Protein AF-A0A3C1M4U7-F1 (afdb_monomer_lite)

Radius of gyration: 26.29 Å; chains: 1; bounding box: 55×29×62 Å

Secondary structure (DSSP, 8-state):
----EEEEE-S--HHHHTTS-HHHHHHHHHHSTTEEEEE------------S------HHHHHHHHHHHS---TTS-HHHHHHHHHHHHHH--

Foldseek 3Di:
DDDADEDEDEQQAPVRVVVDDPVVVVVVCVVRVRYHYHYYHYPCPPPPDPPDDPDPDPPLRVLLVVLQPDDDDPVDDSVVSSVVSSVVVVVVD

pLDDT: mean 83.95, std 14.34, range [48.81, 95.56]

Sequence (93 aa):
TDKLVRQRIVNLPKSQQSQLDARLLRQWQTQAVHYLLDARSPNLTPTSAIAPDRPRQGLTATVEDYLRQRELPKDLQREDFVQRGLAYLTAES

Structure (mmCIF, N/CA/C/O backbone):
data_AF-A0A3C1M4U7-F1
#
_entry.id   AF-A0A3C1M4U7-F1
#
loop_
_atom_site.group_PDB
_atom_site.id
_atom_site.type_symbol
_atom_site.label_atom_id
_atom_site.label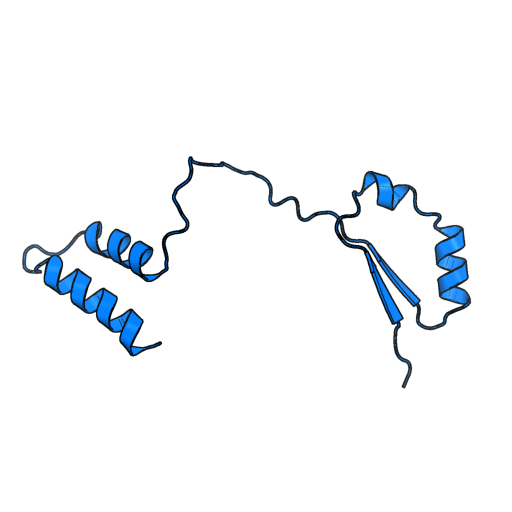_alt_id
_atom_site.label_comp_id
_atom_site.label_asym_id
_atom_site.label_entity_id
_atom_site.label_seq_id
_atom_site.pdbx_PDB_ins_code
_atom_site.Cartn_x
_atom_site.Cartn_y
_atom_site.Cartn_z
_atom_site.occupancy
_atom_site.B_iso_or_equiv
_atom_site.auth_seq_id
_atom_site.auth_comp_id
_atom_site.auth_asym_id
_atom_site.auth_atom_id
_atom_site.pdbx_PDB_model_num
ATOM 1 N N . THR A 1 1 ? -1.022 -8.827 -29.421 1.00 53.84 1 THR A N 1
ATOM 2 C CA . THR A 1 1 ? -1.342 -8.442 -28.032 1.00 53.84 1 THR A CA 1
ATOM 3 C C . THR A 1 1 ? -0.070 -7.947 -27.392 1.00 53.84 1 THR A C 1
ATOM 5 O O . THR A 1 1 ? 0.778 -8.772 -27.076 1.00 53.84 1 THR A O 1
ATOM 8 N N . ASP A 1 2 ? 0.098 -6.634 -27.269 1.00 70.06 2 ASP A N 1
ATOM 9 C CA . ASP A 1 2 ? 1.261 -6.052 -26.592 1.00 70.06 2 ASP A CA 1
ATOM 10 C C . ASP A 1 2 ? 1.170 -6.343 -25.096 1.00 70.06 2 ASP A C 1
ATOM 12 O O . ASP A 1 2 ? 0.221 -5.934 -24.423 1.00 70.06 2 ASP A O 1
ATOM 16 N N . LYS A 1 3 ? 2.113 -7.133 -24.579 1.00 74.81 3 LYS A N 1
ATOM 17 C CA . LYS A 1 3 ? 2.155 -7.524 -23.168 1.00 74.81 3 LYS A CA 1
ATOM 18 C C . LYS A 1 3 ? 3.215 -6.694 -22.456 1.00 74.81 3 LYS A C 1
ATOM 20 O O . LYS A 1 3 ? 4.398 -6.848 -22.735 1.00 74.81 3 LYS A O 1
ATOM 25 N N . LEU A 1 4 ? 2.782 -5.861 -21.508 1.00 81.56 4 LEU A N 1
ATOM 26 C CA . LEU A 1 4 ? 3.657 -5.101 -20.615 1.00 81.56 4 LEU A CA 1
ATOM 27 C C . LEU A 1 4 ? 4.400 -6.038 -19.644 1.00 81.56 4 LEU A C 1
ATOM 29 O O . LEU A 1 4 ? 3.768 -6.758 -18.870 1.00 81.56 4 LEU A O 1
ATOM 33 N N . VAL A 1 5 ? 5.731 -5.988 -19.630 1.00 85.56 5 VAL A N 1
ATOM 34 C CA . VAL A 1 5 ? 6.580 -6.619 -18.614 1.00 85.56 5 VAL A CA 1
ATOM 35 C C . VAL A 1 5 ? 6.842 -5.608 -17.498 1.00 85.56 5 VAL A C 1
ATOM 37 O O . VAL A 1 5 ? 7.601 -4.649 -17.652 1.00 85.56 5 VAL A O 1
ATOM 40 N N . ARG A 1 6 ? 6.206 -5.827 -16.342 1.00 90.44 6 ARG A N 1
ATOM 41 C CA . ARG A 1 6 ? 6.384 -4.993 -15.147 1.00 90.44 6 ARG A CA 1
ATOM 42 C C . ARG A 1 6 ? 7.396 -5.628 -14.200 1.00 90.44 6 ARG A C 1
ATOM 44 O O . ARG A 1 6 ? 7.110 -6.661 -13.598 1.00 90.44 6 ARG A O 1
ATOM 51 N N . GLN A 1 7 ? 8.538 -4.977 -14.009 1.00 91.56 7 GLN A N 1
ATOM 52 C CA . GLN A 1 7 ? 9.490 -5.338 -12.966 1.00 91.56 7 GLN A CA 1
ATOM 53 C C . GLN A 1 7 ? 9.135 -4.586 -11.685 1.00 91.56 7 GLN A C 1
ATOM 55 O O . GLN A 1 7 ? 9.180 -3.358 -11.639 1.00 91.56 7 GLN A O 1
ATOM 60 N N . ARG A 1 8 ? 8.775 -5.320 -10.632 1.00 94.12 8 ARG A N 1
ATOM 61 C CA . ARG A 1 8 ? 8.429 -4.741 -9.332 1.00 94.12 8 ARG A CA 1
ATOM 62 C C . ARG A 1 8 ? 9.564 -4.945 -8.337 1.00 94.12 8 ARG A C 1
ATOM 64 O O . ARG A 1 8 ? 10.009 -6.071 -8.143 1.00 94.12 8 ARG A O 1
ATOM 71 N N . ILE A 1 9 ? 9.963 -3.867 -7.668 1.00 94.25 9 ILE A N 1
ATOM 72 C CA . ILE A 1 9 ? 10.911 -3.895 -6.551 1.00 94.25 9 ILE A CA 1
ATOM 73 C C . ILE A 1 9 ? 10.183 -3.361 -5.320 1.00 94.25 9 ILE A C 1
ATOM 75 O O . ILE A 1 9 ? 9.688 -2.234 -5.325 1.00 94.25 9 ILE A O 1
ATOM 79 N N . VAL A 1 10 ? 10.085 -4.182 -4.278 1.00 95.00 10 VAL A N 1
ATOM 80 C CA . VAL A 1 10 ? 9.434 -3.828 -3.008 1.00 95.00 10 VAL A CA 1
ATOM 81 C C . VAL A 1 10 ? 10.471 -3.510 -1.937 1.00 95.00 10 VAL A C 1
ATOM 83 O O . VAL A 1 10 ? 11.618 -3.931 -2.045 1.00 95.00 10 VAL A O 1
ATOM 86 N N . ASN A 1 11 ? 10.056 -2.784 -0.896 1.00 93.31 11 ASN A N 1
ATOM 87 C CA . ASN A 1 11 ? 10.909 -2.387 0.228 1.00 93.31 11 ASN A CA 1
ATOM 88 C C . ASN A 1 11 ? 12.145 -1.567 -0.174 1.00 93.31 11 ASN A C 1
ATOM 90 O O . ASN A 1 11 ? 13.168 -1.638 0.498 1.00 93.31 11 ASN A O 1
ATOM 94 N N . LEU A 1 12 ? 12.049 -0.757 -1.232 1.00 94.25 12 LEU A N 1
ATOM 95 C CA . LEU A 1 12 ? 13.134 0.118 -1.673 1.00 94.25 12 LEU A CA 1
ATOM 96 C C . LEU A 1 12 ? 12.963 1.513 -1.047 1.00 94.25 12 LEU A C 1
ATOM 98 O O . LEU A 1 12 ? 12.040 2.229 -1.444 1.00 94.25 12 LEU A O 1
ATOM 102 N N . PRO A 1 13 ? 13.784 1.940 -0.070 1.00 93.75 13 PRO A N 1
ATOM 103 C CA . PRO A 1 13 ? 13.655 3.257 0.556 1.00 93.75 13 PRO A CA 1
ATOM 104 C C . PRO A 1 13 ? 13.710 4.393 -0.471 1.00 93.75 13 PRO A C 1
ATOM 106 O O . PRO A 1 13 ? 14.450 4.307 -1.450 1.00 93.75 13 PRO A O 1
ATOM 109 N N . LYS A 1 14 ? 12.976 5.493 -0.241 1.00 91.06 14 LYS A N 1
ATOM 110 C CA . LYS A 1 14 ? 12.965 6.644 -1.171 1.00 91.06 14 LYS A CA 1
ATOM 111 C C . LYS A 1 14 ? 14.365 7.195 -1.455 1.00 91.06 14 LYS A C 1
ATOM 113 O O . LYS A 1 14 ? 14.634 7.568 -2.589 1.00 91.06 14 LYS A O 1
ATOM 118 N N . SER A 1 15 ? 15.249 7.187 -0.455 1.00 94.06 15 SER A N 1
ATOM 119 C CA . SER A 1 15 ? 16.648 7.608 -0.595 1.00 94.06 15 SER A CA 1
ATOM 120 C C . SER A 1 15 ? 17.439 6.761 -1.593 1.00 94.06 15 SER A C 1
ATOM 122 O O . SER A 1 15 ? 18.340 7.280 -2.241 1.00 94.06 15 SER A O 1
ATOM 124 N N . GLN A 1 16 ? 17.104 5.476 -1.732 1.00 94.75 16 GLN A N 1
ATOM 125 C CA . GLN A 1 16 ? 17.701 4.579 -2.721 1.00 94.75 16 GLN A CA 1
ATOM 126 C C . GLN A 1 16 ? 16.989 4.695 -4.074 1.00 94.75 16 GLN A C 1
ATOM 128 O O . GLN A 1 16 ? 17.642 4.679 -5.110 1.00 94.75 16 GLN A O 1
ATOM 133 N N . GLN A 1 17 ? 15.664 4.896 -4.088 1.00 94.56 17 GLN A N 1
ATOM 134 C CA . GLN A 1 17 ? 14.918 5.156 -5.329 1.00 94.56 17 GLN A CA 1
ATOM 135 C C . GLN A 1 17 ? 15.436 6.398 -6.062 1.00 94.56 17 GLN A C 1
ATOM 137 O O . GLN A 1 17 ? 15.570 6.377 -7.281 1.00 94.56 17 GLN A O 1
ATOM 142 N N . SER A 1 18 ? 15.761 7.468 -5.329 1.00 92.75 18 SER A N 1
ATOM 143 C CA . SER A 1 18 ? 16.304 8.702 -5.908 1.00 92.75 18 SER A CA 1
ATOM 144 C C . SER A 1 18 ? 17.716 8.552 -6.478 1.00 92.75 18 SER A C 1
ATOM 146 O O . SER A 1 18 ? 18.162 9.436 -7.199 1.00 92.75 18 SER A O 1
ATOM 148 N N . GLN A 1 19 ? 18.423 7.466 -6.152 1.00 95.12 19 GLN A N 1
ATOM 149 C CA . GLN A 1 19 ? 19.762 7.171 -6.673 1.00 95.12 19 GLN A CA 1
ATOM 150 C C . GLN A 1 19 ? 19.727 6.340 -7.963 1.00 95.12 19 GLN A C 1
ATOM 152 O O . GLN A 1 1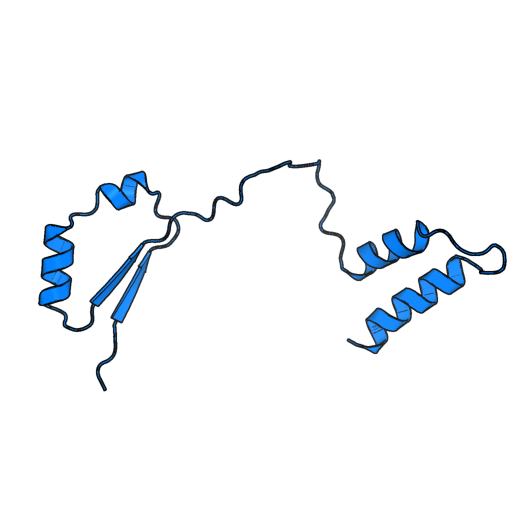9 ? 20.775 6.081 -8.548 1.00 95.12 19 GLN A O 1
ATOM 157 N N . LEU A 1 20 ? 18.544 5.910 -8.419 1.00 94.44 20 LEU A N 1
ATOM 158 C CA . LEU A 1 20 ? 18.408 5.185 -9.679 1.00 94.44 20 LEU A CA 1
ATOM 159 C C . LEU A 1 20 ? 18.782 6.083 -10.866 1.00 94.44 20 LEU A C 1
ATOM 161 O O . LEU A 1 20 ? 18.311 7.217 -10.975 1.00 94.44 20 LEU A O 1
ATOM 165 N N . ASP A 1 21 ? 19.579 5.550 -11.793 1.00 94.69 21 ASP A N 1
ATOM 166 C CA . ASP A 1 21 ? 19.948 6.261 -13.016 1.00 94.69 21 ASP A CA 1
ATOM 167 C C . ASP A 1 21 ? 18.741 6.363 -13.964 1.00 94.69 21 ASP A C 1
ATOM 169 O O . ASP A 1 21 ? 18.364 5.424 -14.674 1.00 94.69 21 ASP A O 1
ATOM 173 N N . ALA A 1 22 ? 18.135 7.549 -13.989 1.00 91.19 22 ALA A N 1
ATOM 174 C CA . ALA A 1 22 ? 16.992 7.844 -14.839 1.00 91.19 22 ALA A CA 1
ATOM 175 C C . ALA A 1 22 ? 17.319 7.757 -16.340 1.00 91.19 22 ALA A C 1
ATOM 177 O O . ALA A 1 22 ? 16.425 7.468 -17.139 1.00 91.19 22 ALA A O 1
ATOM 178 N N . ARG A 1 23 ? 18.572 8.004 -16.750 1.00 94.12 23 ARG A N 1
ATOM 179 C CA . ARG A 1 23 ? 18.988 7.933 -18.157 1.00 94.12 23 ARG A CA 1
ATOM 180 C C . ARG A 1 23 ? 19.049 6.483 -18.614 1.00 94.12 23 ARG A C 1
ATOM 182 O O . ARG A 1 23 ? 18.513 6.169 -19.676 1.00 94.12 23 ARG A O 1
ATOM 189 N N . LEU A 1 24 ? 19.639 5.615 -17.799 1.00 92.31 24 LEU A N 1
ATOM 190 C CA . LEU A 1 24 ? 19.722 4.185 -18.082 1.00 92.31 24 LEU A CA 1
ATOM 191 C C . LEU A 1 24 ? 18.329 3.535 -18.112 1.00 92.31 24 LEU A C 1
ATOM 193 O O . LEU A 1 24 ? 18.009 2.799 -19.043 1.00 92.31 24 LEU A O 1
ATOM 197 N N . LEU A 1 25 ? 17.453 3.888 -17.164 1.00 90.69 25 LEU A N 1
ATOM 198 C CA . LEU A 1 25 ? 16.069 3.398 -17.145 1.00 90.69 25 LEU A CA 1
ATOM 199 C C . LEU A 1 25 ? 15.291 3.777 -18.406 1.00 90.69 25 LEU A C 1
ATOM 201 O O . LEU A 1 25 ? 14.590 2.940 -18.971 1.00 90.69 25 LEU A O 1
ATOM 205 N N . ARG A 1 26 ? 15.439 5.019 -18.879 1.00 88.31 26 ARG A N 1
ATOM 206 C CA . ARG A 1 26 ? 14.811 5.458 -20.132 1.00 88.31 26 ARG A CA 1
ATOM 207 C C . ARG A 1 26 ? 15.374 4.719 -21.342 1.00 88.31 26 ARG A C 1
ATOM 209 O O . ARG A 1 26 ? 14.609 4.379 -22.233 1.00 88.31 26 ARG A O 1
ATOM 216 N N . GLN A 1 27 ? 16.679 4.438 -21.379 1.00 90.56 27 GLN A N 1
ATOM 217 C CA . GLN A 1 27 ? 17.271 3.631 -22.454 1.00 90.56 27 GLN A CA 1
ATOM 218 C C . GLN A 1 27 ? 16.652 2.230 -22.505 1.00 90.56 27 GLN A C 1
ATOM 220 O O . GLN A 1 27 ? 16.252 1.787 -23.580 1.00 90.56 27 GLN A O 1
ATOM 225 N N . TRP A 1 28 ? 16.495 1.573 -21.354 1.00 87.62 28 TRP A N 1
ATOM 226 C CA . TRP A 1 28 ? 15.847 0.261 -21.277 1.00 87.62 28 TRP A CA 1
ATOM 227 C C . TRP A 1 28 ? 14.373 0.303 -21.685 1.00 87.62 28 TRP A C 1
ATOM 229 O O . TRP A 1 28 ? 13.923 -0.582 -22.405 1.00 87.62 28 TRP A O 1
ATOM 239 N N . GLN A 1 29 ? 13.632 1.342 -21.292 1.00 86.00 29 GLN A N 1
ATOM 240 C CA . GLN A 1 29 ? 12.238 1.544 -21.715 1.00 86.00 29 GLN A CA 1
ATOM 241 C C . GLN A 1 29 ? 12.100 1.770 -23.226 1.00 86.00 29 GLN A C 1
ATOM 243 O O . GLN A 1 29 ? 11.125 1.331 -23.823 1.00 86.00 29 GLN A O 1
ATOM 248 N N . THR A 1 30 ? 13.074 2.423 -23.863 1.00 83.81 30 THR A N 1
ATOM 249 C CA . THR A 1 30 ? 13.086 2.601 -25.323 1.00 83.81 30 THR A CA 1
ATOM 250 C C . THR A 1 30 ? 13.447 1.305 -26.052 1.00 83.81 30 THR A C 1
ATOM 252 O O . THR A 1 30 ? 12.905 1.026 -27.117 1.00 83.81 30 THR A O 1
ATOM 255 N N . GLN A 1 31 ? 14.364 0.508 -25.496 1.00 83.44 31 GLN A N 1
ATOM 256 C CA . GLN A 1 31 ? 14.795 -0.765 -26.088 1.00 83.44 31 GLN A CA 1
ATOM 257 C C . GLN A 1 31 ? 13.760 -1.881 -25.906 1.00 83.44 31 GLN A C 1
ATOM 259 O O . GLN A 1 31 ? 13.616 -2.741 -26.772 1.00 83.44 31 GLN A O 1
ATOM 264 N N . ALA A 1 32 ? 13.024 -1.865 -24.797 1.00 78.62 32 ALA A N 1
ATOM 265 C CA . ALA A 1 32 ? 11.941 -2.788 -24.516 1.00 78.62 32 ALA A CA 1
ATOM 266 C C . ALA A 1 32 ? 10.619 -2.017 -24.533 1.00 78.62 32 ALA A C 1
ATOM 268 O O . ALA A 1 32 ? 10.234 -1.427 -23.526 1.00 78.62 32 ALA A O 1
ATOM 269 N N . VAL A 1 33 ? 9.894 -2.098 -25.656 1.00 68.88 33 VAL A N 1
ATOM 270 C CA . VAL A 1 33 ? 8.608 -1.412 -25.949 1.00 68.88 33 VAL A CA 1
ATOM 271 C C . VAL A 1 33 ? 7.546 -1.592 -24.842 1.00 68.88 33 VAL A C 1
ATOM 273 O O . VAL A 1 33 ? 6.544 -0.882 -24.778 1.00 68.88 33 VAL A O 1
ATOM 276 N N . HIS A 1 34 ? 7.773 -2.527 -23.919 1.00 80.06 34 HIS A N 1
ATOM 277 C CA . HIS A 1 34 ? 6.853 -2.958 -22.880 1.00 80.06 34 HIS A CA 1
ATOM 278 C C . HIS A 1 34 ? 7.458 -3.013 -21.474 1.00 80.06 34 HIS A C 1
ATOM 280 O O . HIS A 1 34 ? 6.949 -3.753 -20.638 1.00 80.06 34 HIS A O 1
ATOM 286 N N . TYR A 1 35 ? 8.532 -2.280 -21.181 1.00 86.38 35 TYR A N 1
ATOM 287 C CA . TYR A 1 35 ? 9.156 -2.325 -19.856 1.00 86.38 35 TYR A CA 1
ATOM 288 C C . TYR A 1 35 ? 8.635 -1.236 -18.907 1.00 86.38 35 TYR A C 1
ATOM 290 O O . TYR A 1 35 ? 8.689 -0.043 -19.203 1.00 86.38 35 TYR A O 1
ATOM 298 N N . LEU A 1 36 ? 8.185 -1.648 -17.718 1.00 89.12 36 LEU A N 1
ATOM 299 C CA . LEU A 1 36 ? 7.815 -0.751 -16.620 1.00 89.12 36 LEU A CA 1
ATOM 300 C C . LEU A 1 36 ? 8.534 -1.156 -15.330 1.00 89.12 36 LEU A C 1
ATOM 302 O O . LEU A 1 36 ? 8.284 -2.237 -14.795 1.00 89.12 36 LEU A O 1
ATOM 306 N N . LEU A 1 37 ? 9.352 -0.253 -14.786 1.00 92.38 37 LEU A N 1
ATOM 307 C CA . LEU A 1 37 ? 9.878 -0.377 -13.429 1.00 92.38 37 LEU A CA 1
ATOM 308 C C . LEU A 1 37 ? 8.868 0.184 -12.417 1.00 92.38 37 LEU A C 1
ATOM 310 O O . LEU A 1 37 ? 8.449 1.335 -12.508 1.00 92.38 37 LEU A O 1
ATOM 314 N N . ASP A 1 38 ? 8.514 -0.623 -11.421 1.00 93.25 38 ASP A N 1
ATOM 315 C CA . ASP A 1 38 ? 7.625 -0.272 -10.313 1.00 93.25 38 ASP A CA 1
ATOM 316 C C . ASP A 1 38 ? 8.374 -0.405 -8.981 1.00 93.25 38 ASP A C 1
ATOM 318 O O . ASP A 1 38 ? 8.344 -1.456 -8.336 1.00 93.25 38 ASP A O 1
ATOM 322 N N . ALA A 1 39 ? 9.064 0.665 -8.584 1.00 94.38 39 ALA A N 1
ATOM 323 C CA . ALA A 1 39 ? 9.747 0.768 -7.299 1.00 94.38 39 ALA A CA 1
ATOM 324 C C . ALA A 1 39 ? 8.769 1.191 -6.192 1.00 94.38 39 ALA A C 1
ATOM 326 O O . ALA A 1 39 ? 8.088 2.212 -6.295 1.00 94.38 39 ALA A O 1
ATOM 327 N N . ARG A 1 40 ? 8.698 0.412 -5.111 1.00 93.44 40 ARG A N 1
ATOM 328 C CA . ARG A 1 40 ? 7.805 0.663 -3.975 1.00 93.44 40 ARG A CA 1
ATOM 329 C C . ARG A 1 40 ? 8.607 0.883 -2.707 1.00 93.44 40 ARG A C 1
ATOM 331 O O . ARG A 1 40 ? 9.476 0.085 -2.358 1.00 93.44 40 ARG A O 1
ATOM 338 N N . SER A 1 41 ? 8.281 1.968 -2.009 1.00 92.06 41 SER A N 1
ATOM 339 C CA . SER A 1 41 ? 8.809 2.212 -0.670 1.00 92.06 41 SER A CA 1
ATOM 340 C C . SER A 1 41 ? 8.298 1.155 0.309 1.00 92.06 41 SER A C 1
ATOM 342 O O . SER A 1 41 ? 7.221 0.600 0.077 1.00 92.06 41 SER A O 1
ATOM 344 N N . PRO A 1 42 ? 9.044 0.869 1.391 1.00 90.00 42 PRO A N 1
ATOM 345 C CA . PRO A 1 42 ? 8.523 0.053 2.477 1.00 90.00 42 PRO A CA 1
ATOM 346 C C . PRO A 1 42 ? 7.188 0.628 2.954 1.00 90.00 42 PRO A C 1
ATOM 348 O O . PRO A 1 42 ? 7.068 1.846 3.120 1.00 90.00 42 PRO A O 1
ATOM 351 N N . ASN A 1 43 ? 6.197 -0.237 3.182 1.00 79.81 43 ASN A N 1
ATOM 352 C CA . ASN A 1 43 ? 4.995 0.148 3.913 1.00 79.81 43 ASN A CA 1
ATOM 353 C C . ASN A 1 43 ? 5.402 0.381 5.367 1.00 79.81 43 ASN A C 1
ATOM 355 O O . ASN A 1 43 ? 5.351 -0.519 6.199 1.00 79.81 43 ASN A O 1
ATOM 359 N N . LEU A 1 44 ? 5.848 1.599 5.656 1.00 71.25 44 LEU A N 1
ATOM 360 C CA . LEU A 1 44 ? 5.910 2.098 7.013 1.00 71.25 44 LEU A CA 1
ATOM 361 C C . LEU A 1 44 ? 4.463 2.372 7.399 1.00 71.25 44 LEU A C 1
ATOM 363 O O . LEU A 1 44 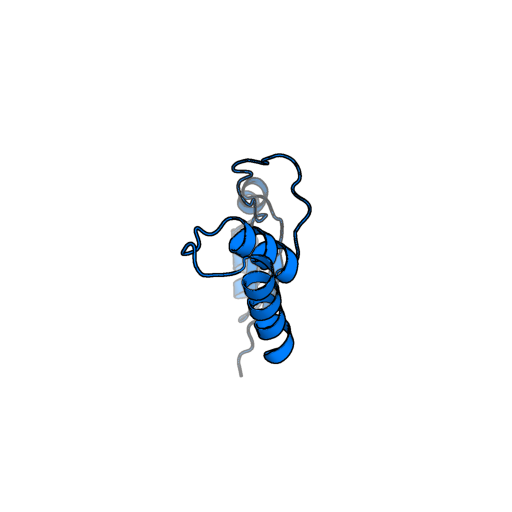? 3.962 3.474 7.189 1.00 71.25 44 LEU A O 1
ATOM 367 N N . THR A 1 45 ? 3.758 1.355 7.893 1.00 67.38 45 THR A N 1
ATOM 368 C CA . THR A 1 45 ? 2.594 1.626 8.733 1.00 67.38 45 THR A CA 1
ATOM 369 C C . THR A 1 45 ? 3.134 2.536 9.828 1.00 67.38 45 THR A C 1
ATOM 371 O O . THR A 1 45 ? 4.042 2.099 10.542 1.00 67.38 45 THR A O 1
ATOM 374 N N . PRO A 1 46 ? 2.722 3.816 9.902 1.00 56.28 46 PRO A N 1
ATOM 375 C CA . PRO A 1 46 ? 3.203 4.669 10.966 1.00 56.28 46 PRO A CA 1
ATOM 376 C C . PRO A 1 46 ? 2.863 3.939 12.256 1.00 56.28 46 PRO A C 1
ATOM 378 O O . PRO A 1 46 ? 1.702 3.598 12.486 1.00 56.28 46 PRO A O 1
ATOM 381 N N . THR A 1 47 ? 3.888 3.647 13.052 1.00 52.66 47 THR A N 1
ATOM 382 C CA . THR A 1 47 ? 3.763 3.178 14.429 1.00 52.66 47 THR A CA 1
ATOM 383 C C . THR A 1 47 ? 3.119 4.305 15.238 1.00 52.66 47 THR A C 1
ATOM 385 O O . THR A 1 47 ? 3.760 4.987 16.028 1.00 52.66 47 THR A O 1
ATOM 388 N N . SER A 1 48 ? 1.850 4.588 14.968 1.00 48.81 48 SER A N 1
ATOM 389 C CA . SER A 1 48 ? 0.998 5.375 15.833 1.00 48.81 48 SER A CA 1
ATOM 390 C C . SER A 1 48 ? 0.535 4.407 16.910 1.00 48.81 48 SER A C 1
ATOM 392 O O . SER A 1 48 ? -0.227 3.487 16.631 1.00 48.81 48 SER A O 1
ATOM 394 N N . ALA A 1 49 ? 1.099 4.577 18.106 1.00 50.75 49 ALA A N 1
ATOM 395 C CA . ALA A 1 49 ? 0.739 3.883 19.336 1.00 50.75 49 ALA A CA 1
ATOM 396 C C . ALA A 1 49 ? 0.791 2.343 19.267 1.00 50.75 49 ALA A C 1
ATOM 398 O O . ALA A 1 49 ? -0.222 1.663 19.117 1.00 50.75 49 ALA A O 1
ATOM 399 N N . ILE A 1 50 ? 1.972 1.778 19.537 1.00 49.72 50 ILE A N 1
ATOM 400 C CA . ILE A 1 50 ? 2.022 0.494 20.247 1.00 49.72 50 ILE A CA 1
ATOM 401 C C . ILE A 1 50 ? 1.462 0.779 21.648 1.00 49.72 50 ILE A C 1
ATOM 403 O O . ILE A 1 50 ? 2.193 1.127 22.571 1.00 49.72 50 ILE A O 1
ATOM 407 N N . ALA A 1 51 ? 0.137 0.709 21.785 1.00 55.81 51 ALA A N 1
ATOM 408 C CA . ALA A 1 51 ? -0.452 0.287 23.044 1.00 55.81 51 ALA A CA 1
ATOM 409 C C . ALA A 1 51 ? 0.090 -1.126 23.332 1.00 55.81 51 ALA A C 1
ATOM 411 O O . ALA A 1 51 ? 0.290 -1.891 22.381 1.00 55.81 51 ALA A O 1
ATOM 412 N N . PRO A 1 52 ? 0.400 -1.465 24.594 1.00 49.06 52 PRO A N 1
ATOM 413 C CA . PRO A 1 52 ? 1.028 -2.734 24.916 1.00 49.06 52 PRO A CA 1
ATOM 414 C C . PRO A 1 52 ? 0.168 -3.884 24.393 1.00 49.06 52 PRO A C 1
ATOM 416 O O . PRO A 1 52 ? -1.041 -3.905 24.606 1.00 49.06 52 PRO A O 1
ATOM 419 N N . ASP A 1 53 ? 0.841 -4.770 23.664 1.00 51.47 53 ASP A N 1
ATOM 420 C CA . ASP A 1 53 ? 0.511 -6.151 23.319 1.00 51.47 53 ASP A CA 1
ATOM 421 C C . ASP A 1 53 ? -0.840 -6.658 23.854 1.00 51.47 53 ASP A C 1
ATOM 423 O O . ASP A 1 53 ? -0.914 -7.444 24.799 1.00 51.47 53 ASP A O 1
ATOM 427 N N . ARG A 1 54 ? -1.943 -6.215 23.237 1.00 56.91 54 ARG A N 1
ATOM 428 C CA . ARG A 1 54 ? -3.165 -7.009 23.276 1.00 56.91 54 ARG A CA 1
ATOM 429 C C . ARG A 1 54 ? -2.949 -8.085 22.216 1.00 56.91 54 ARG A C 1
ATOM 431 O O . ARG A 1 54 ? -2.892 -7.720 21.035 1.00 56.91 54 ARG A O 1
ATOM 438 N N . PRO A 1 55 ? -2.801 -9.372 22.587 1.00 59.50 55 PRO A N 1
ATOM 439 C CA . PRO A 1 55 ? -2.711 -10.436 21.596 1.00 59.50 55 PRO A CA 1
ATOM 440 C C . PRO A 1 55 ? -3.880 -10.267 20.630 1.00 59.50 55 PRO A C 1
ATOM 442 O O . PRO A 1 55 ? -4.971 -9.894 21.067 1.00 59.50 55 PRO A O 1
ATOM 445 N N . ARG A 1 56 ? -3.646 -10.470 19.326 1.00 58.22 56 ARG A N 1
ATOM 446 C CA . ARG A 1 56 ? -4.690 -10.355 18.295 1.00 58.22 56 ARG A CA 1
ATOM 447 C C . ARG A 1 56 ? -5.857 -11.264 18.688 1.00 58.22 56 ARG A C 1
ATOM 449 O O . ARG A 1 56 ? -5.821 -12.464 18.430 1.00 58.22 56 ARG A O 1
ATOM 456 N N . GLN A 1 57 ? -6.854 -10.704 19.366 1.00 68.06 57 GLN A N 1
ATOM 457 C CA . GLN A 1 57 ? -8.048 -11.422 19.774 1.00 68.06 57 GLN A CA 1
ATOM 458 C C . GLN A 1 57 ? -8.791 -11.792 18.489 1.00 68.06 57 GLN A C 1
ATOM 460 O O . GLN A 1 57 ? -8.969 -10.952 17.606 1.00 68.06 57 GLN A O 1
ATOM 465 N N . GLY A 1 58 ? -9.156 -13.066 18.345 1.00 85.00 58 GLY A N 1
ATOM 466 C CA . GLY A 1 58 ? -9.980 -13.507 17.221 1.00 85.00 58 GLY A CA 1
ATOM 467 C C . GLY A 1 58 ? -11.343 -12.812 17.239 1.00 85.00 58 GLY A C 1
ATOM 468 O O . GLY A 1 58 ? -11.779 -12.339 18.289 1.00 85.00 58 GLY A O 1
ATOM 469 N N . LEU A 1 59 ? -12.034 -12.790 16.093 1.00 86.75 59 LEU A N 1
ATOM 470 C CA . LEU A 1 59 ? -13.356 -12.163 15.941 1.00 86.75 59 LEU A CA 1
ATOM 471 C C . LEU A 1 59 ? -14.319 -12.557 17.073 1.00 86.75 59 LEU A C 1
ATOM 473 O O . LEU A 1 59 ? -14.952 -11.694 17.671 1.00 86.75 59 LEU A O 1
ATOM 477 N N . THR A 1 60 ? -14.362 -13.844 17.418 1.00 89.69 60 THR A N 1
ATOM 478 C CA . THR A 1 60 ? -15.181 -14.383 18.511 1.00 89.69 60 THR A CA 1
ATOM 479 C C . THR A 1 60 ? -14.860 -13.731 19.856 1.00 89.69 60 THR A C 1
ATOM 481 O O . THR A 1 60 ? -15.772 -13.306 20.556 1.00 89.69 60 THR A O 1
ATOM 484 N N . ALA A 1 61 ? -13.576 -13.588 20.196 1.00 88.81 61 ALA A N 1
ATOM 485 C CA . ALA A 1 61 ? -13.144 -12.977 21.453 1.00 88.81 61 ALA A CA 1
ATOM 486 C C . ALA A 1 61 ? -13.446 -11.470 21.489 1.00 88.81 61 ALA A C 1
ATOM 488 O O . ALA A 1 61 ? -13.873 -10.944 22.513 1.00 88.81 61 ALA A O 1
ATOM 489 N N . THR A 1 62 ? -13.286 -10.771 20.361 1.00 91.50 62 THR A N 1
ATOM 490 C CA . THR A 1 62 ? -13.649 -9.350 20.255 1.00 91.50 62 THR A CA 1
ATOM 491 C C . THR A 1 62 ? -15.151 -9.132 20.420 1.00 91.50 62 THR A C 1
ATOM 493 O O . THR A 1 62 ? -15.567 -8.197 21.106 1.00 91.50 62 THR A O 1
ATOM 496 N N . VAL A 1 63 ? -15.975 -9.986 19.810 1.00 92.75 63 VAL A N 1
ATOM 497 C CA . VAL A 1 63 ? -17.432 -9.887 19.933 1.00 92.75 63 VAL A CA 1
ATOM 498 C C . VAL A 1 63 ? -17.885 -10.259 21.341 1.00 92.75 63 VAL A C 1
ATOM 500 O O . VAL A 1 63 ? -18.740 -9.570 21.890 1.00 92.75 63 VAL A O 1
ATOM 503 N N . GLU A 1 64 ? -17.286 -11.272 21.969 1.00 93.69 64 GLU A N 1
ATOM 504 C CA . GLU A 1 64 ? -17.576 -11.605 23.365 1.00 93.69 64 GLU A CA 1
ATOM 505 C C . GLU A 1 64 ? -17.306 -10.416 24.302 1.00 93.69 64 GLU A C 1
ATOM 507 O O . GLU A 1 64 ? -18.193 -10.024 25.067 1.00 93.69 64 GLU A O 1
ATOM 512 N N . ASP A 1 65 ? -16.121 -9.803 24.202 1.00 93.38 65 ASP A N 1
ATOM 513 C CA . ASP A 1 65 ? -15.740 -8.629 24.997 1.00 93.38 65 ASP A CA 1
ATOM 514 C C . ASP A 1 65 ? -16.747 -7.482 24.814 1.00 93.38 65 ASP A C 1
ATOM 516 O O . ASP A 1 65 ? -17.200 -6.876 25.791 1.00 93.38 65 ASP A O 1
ATOM 520 N N . TYR A 1 66 ? -17.14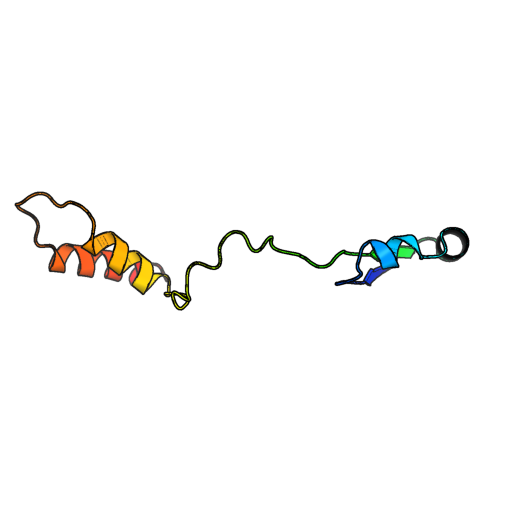6 -7.215 23.567 1.00 93.75 66 TYR A N 1
ATOM 521 C CA . TYR A 1 66 ? -18.131 -6.185 23.243 1.00 93.75 66 TYR A CA 1
ATOM 522 C C . TYR A 1 66 ? -19.508 -6.476 23.859 1.00 93.75 66 TYR A C 1
ATOM 524 O O . TYR A 1 66 ? -20.110 -5.602 24.487 1.00 93.75 66 TYR A O 1
ATOM 532 N N . LEU A 1 67 ? -20.011 -7.707 23.721 1.00 94.62 67 LEU A N 1
ATOM 533 C CA . LEU A 1 67 ? -21.329 -8.091 24.234 1.00 94.62 67 LEU A CA 1
ATOM 534 C C . LEU A 1 67 ? -21.377 -8.075 25.769 1.00 94.62 67 LEU A C 1
ATOM 536 O O . LEU A 1 67 ? -22.404 -7.706 26.336 1.00 94.62 67 LEU A O 1
ATOM 540 N N . ARG A 1 68 ? -20.271 -8.417 26.446 1.00 94.06 68 ARG A N 1
ATOM 541 C CA . ARG A 1 68 ? -20.174 -8.389 27.918 1.00 94.06 68 ARG A CA 1
ATOM 542 C C . ARG A 1 68 ? -20.176 -6.975 28.500 1.00 94.06 68 ARG A C 1
ATOM 544 O O . ARG A 1 68 ? -20.655 -6.790 29.620 1.00 94.06 68 ARG A O 1
ATOM 551 N N . GLN A 1 69 ? -19.623 -6.003 27.775 1.00 93.50 69 GLN A N 1
ATOM 552 C CA . GLN A 1 69 ? -19.521 -4.605 28.213 1.00 93.50 69 GLN A CA 1
ATOM 553 C C . GLN A 1 69 ? -20.756 -3.773 27.855 1.00 93.50 69 GLN A C 1
ATOM 555 O O . GLN A 1 69 ? -20.951 -2.694 28.413 1.00 93.50 69 GLN A O 1
ATOM 560 N N . ARG A 1 70 ? -21.599 -4.267 26.944 1.00 91.94 70 ARG A N 1
ATOM 561 C CA . ARG A 1 70 ? -22.804 -3.569 26.502 1.00 91.94 70 ARG A CA 1
ATOM 562 C C . ARG A 1 70 ? -23.786 -3.371 27.660 1.00 91.94 70 ARG A C 1
ATOM 564 O O . ARG A 1 70 ? -24.097 -4.303 28.404 1.00 91.94 70 ARG A O 1
ATOM 571 N N . GLU A 1 71 ? -24.316 -2.157 27.777 1.00 93.31 71 GLU A N 1
ATOM 572 C CA . GLU A 1 71 ? -25.436 -1.882 28.674 1.00 93.31 71 GLU A CA 1
ATOM 573 C C . GLU A 1 71 ? -26.665 -2.673 28.220 1.00 93.31 71 GLU A C 1
ATOM 575 O O . GLU A 1 71 ? -27.075 -2.613 27.057 1.00 93.31 71 GLU A O 1
ATOM 580 N N . LEU A 1 72 ? -27.235 -3.440 29.148 1.00 92.06 72 LEU A N 1
ATOM 581 C CA . LEU A 1 72 ? -28.409 -4.266 28.907 1.00 92.06 72 LEU A CA 1
ATOM 582 C C . LEU A 1 72 ? -29.577 -3.763 29.764 1.00 92.06 72 LEU A C 1
ATOM 584 O O . LEU A 1 72 ? -29.369 -3.425 30.933 1.00 92.06 72 LEU A O 1
ATOM 588 N N . PRO A 1 73 ? -30.803 -3.740 29.211 1.00 92.12 73 PRO A N 1
ATOM 589 C CA . PRO A 1 73 ? -32.029 -3.658 29.995 1.00 92.12 73 PRO A CA 1
ATOM 590 C C . PRO A 1 73 ? -32.014 -4.642 31.171 1.00 92.12 73 PRO A C 1
ATOM 592 O O . PRO A 1 73 ? -31.518 -5.761 31.038 1.00 92.12 73 PRO A O 1
ATOM 595 N N . LYS A 1 74 ? -32.588 -4.241 32.312 1.00 87.94 74 LYS A N 1
ATOM 596 C CA . LYS A 1 74 ? -32.572 -5.032 33.560 1.00 87.94 74 LYS A CA 1
ATOM 597 C C . LYS A 1 74 ? -33.239 -6.405 33.428 1.00 87.94 74 LYS A C 1
ATOM 599 O O . LYS A 1 74 ? -32.944 -7.299 34.213 1.00 87.94 74 LYS A O 1
ATOM 604 N N . ASP A 1 75 ? -34.098 -6.560 32.430 1.00 92.31 75 ASP A N 1
ATOM 605 C CA . ASP A 1 75 ? -34.904 -7.759 32.208 1.00 92.31 75 ASP A CA 1
ATOM 606 C C . ASP A 1 75 ? -34.144 -8.825 31.397 1.00 92.31 75 ASP A C 1
ATOM 608 O O . ASP A 1 75 ? -34.615 -9.952 31.248 1.00 92.31 75 ASP A O 1
ATOM 612 N N . LEU A 1 76 ? -32.967 -8.479 30.856 1.00 90.12 76 LEU A N 1
ATOM 613 C CA . LEU A 1 76 ? -32.164 -9.367 30.023 1.00 90.12 76 LEU A CA 1
ATOM 614 C C . LEU A 1 76 ? -31.028 -10.018 30.810 1.00 90.12 76 LEU A C 1
ATOM 616 O O . LEU A 1 76 ? -30.197 -9.351 31.427 1.00 90.12 76 LEU A O 1
ATOM 620 N N . GLN A 1 77 ? -30.946 -11.343 30.699 1.00 92.88 77 GLN A N 1
ATOM 621 C CA . GLN A 1 77 ? -29.831 -12.119 31.225 1.00 92.88 77 GLN A CA 1
ATOM 622 C C . GLN A 1 77 ? -28.599 -11.945 30.332 1.00 92.88 77 GLN A C 1
ATOM 624 O O . GLN A 1 77 ? -28.628 -12.217 29.129 1.00 92.88 77 GLN A O 1
ATOM 629 N N . ARG A 1 78 ? -27.498 -11.476 30.929 1.00 93.62 78 ARG A N 1
ATOM 630 C CA . ARG A 1 78 ? -26.261 -11.162 30.198 1.00 93.62 78 ARG A CA 1
ATOM 631 C C . ARG A 1 78 ? -25.629 -12.394 29.560 1.00 93.62 78 ARG A C 1
ATOM 633 O O . ARG A 1 78 ? -25.150 -12.298 28.435 1.00 93.62 78 ARG A O 1
ATOM 640 N N . GLU A 1 79 ? -25.620 -13.529 30.252 1.00 94.25 79 GLU A N 1
ATOM 641 C CA . GLU A 1 79 ? -24.995 -14.745 29.721 1.00 94.25 79 GLU A CA 1
ATOM 642 C C . GLU A 1 79 ? -25.737 -15.278 28.493 1.00 94.25 79 GLU A C 1
ATOM 644 O O . GLU A 1 79 ? -25.105 -15.521 27.466 1.00 94.25 79 GLU A O 1
ATOM 649 N N . ASP A 1 80 ? -27.071 -15.333 28.545 1.00 94.19 80 ASP A N 1
ATOM 650 C CA . ASP A 1 80 ? -2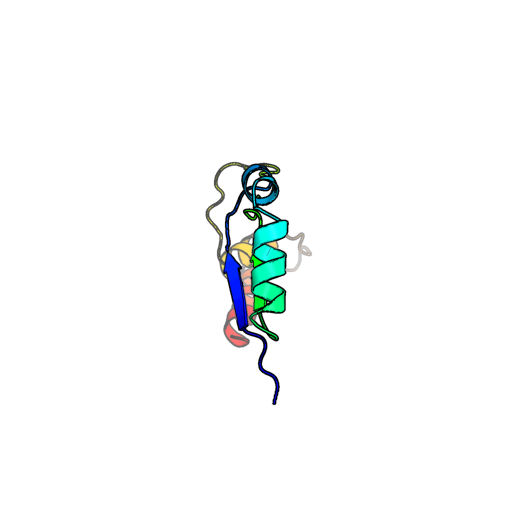7.905 -15.747 27.410 1.00 94.19 80 ASP A CA 1
ATOM 651 C C . ASP A 1 80 ? -27.712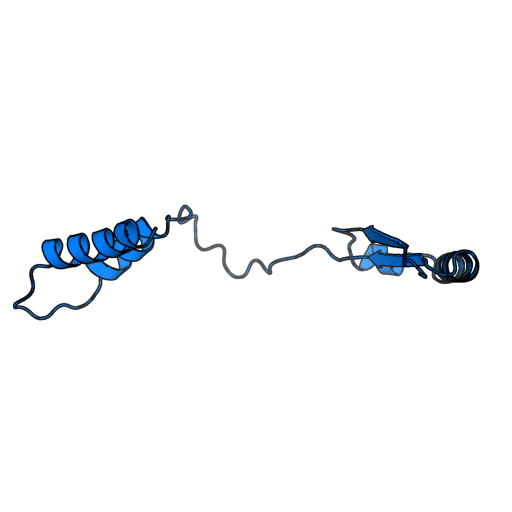 -14.832 26.194 1.00 94.19 80 ASP A C 1
ATOM 653 O O . ASP A 1 80 ? -27.672 -15.289 25.049 1.00 94.19 80 ASP A O 1
ATOM 657 N N . PHE A 1 81 ? -27.572 -13.525 26.437 1.00 94.75 81 PHE A N 1
ATOM 658 C CA . PHE A 1 81 ? -27.313 -12.536 25.395 1.00 94.75 81 PHE A CA 1
ATOM 659 C C . PHE A 1 81 ? -25.962 -12.767 24.704 1.00 94.75 81 PHE A C 1
ATOM 661 O O . PHE A 1 81 ? -25.896 -12.791 23.472 1.00 94.75 81 PHE A O 1
ATOM 668 N N . VAL A 1 82 ? -24.897 -12.980 25.482 1.00 95.56 82 VAL A N 1
ATOM 669 C CA . VAL A 1 82 ? -23.552 -13.248 24.951 1.00 95.56 82 VAL A CA 1
ATOM 670 C C . VAL A 1 82 ? -23.534 -14.567 24.177 1.00 95.56 82 VAL A C 1
ATOM 672 O O . VAL A 1 82 ? -23.069 -14.593 23.039 1.00 95.56 82 VAL A O 1
ATOM 675 N N . GLN A 1 83 ? -24.098 -15.642 24.737 1.00 94.75 83 GLN A N 1
ATOM 676 C CA . GLN A 1 83 ? -24.142 -16.955 24.083 1.00 94.75 83 GLN A CA 1
ATOM 677 C C . GLN A 1 83 ? -24.877 -16.911 22.740 1.00 94.75 83 GLN A C 1
ATOM 679 O O . GLN A 1 83 ? -24.360 -17.409 21.741 1.00 94.75 83 GLN A O 1
ATOM 684 N N . ARG A 1 84 ? -26.054 -16.271 22.685 1.00 95.06 84 ARG A N 1
ATOM 685 C CA . ARG A 1 84 ? -26.807 -16.104 21.430 1.00 95.06 84 ARG A CA 1
ATOM 686 C C . ARG A 1 84 ? -26.030 -15.286 20.402 1.00 95.06 84 ARG A C 1
ATOM 688 O O . ARG A 1 84 ? -26.033 -15.635 19.227 1.00 95.06 84 ARG A O 1
ATOM 695 N N . GLY A 1 85 ? -25.351 -14.223 20.836 1.00 93.19 85 GLY A N 1
ATOM 696 C CA . GLY A 1 85 ? -24.513 -13.405 19.960 1.00 93.19 85 GLY A CA 1
ATOM 697 C C . GLY A 1 85 ? -23.353 -14.190 19.343 1.00 93.19 85 GLY A C 1
ATOM 698 O O . GLY A 1 85 ? -23.107 -14.071 18.145 1.00 93.19 85 GLY A O 1
ATOM 699 N N . LEU A 1 86 ? -22.686 -15.039 20.129 1.00 94.69 86 LEU A N 1
ATOM 700 C CA . LEU A 1 86 ? -21.617 -15.906 19.624 1.00 94.69 86 LEU A CA 1
ATOM 701 C C . LEU A 1 86 ? -22.146 -17.015 18.705 1.00 94.69 86 LEU A C 1
ATOM 703 O O . LEU A 1 86 ? -21.497 -17.332 17.712 1.00 94.69 86 LEU A O 1
ATOM 707 N N . ALA A 1 87 ? -23.333 -17.558 18.984 1.00 93.12 87 ALA A N 1
ATOM 708 C CA . ALA A 1 87 ? -23.957 -18.576 18.139 1.00 93.12 87 ALA A CA 1
ATOM 709 C C . ALA A 1 87 ? -24.267 -18.064 16.720 1.00 93.12 87 ALA A C 1
ATOM 711 O O . ALA A 1 87 ? -24.131 -18.819 15.758 1.00 93.12 87 ALA A O 1
ATOM 712 N N . TYR A 1 88 ? -24.626 -16.783 16.560 1.00 93.00 88 TYR A N 1
ATOM 713 C CA . TYR A 1 88 ? -24.821 -16.194 15.229 1.00 93.00 88 TYR A CA 1
ATOM 714 C C . TYR A 1 88 ? -23.528 -16.136 14.412 1.00 93.00 88 TYR A C 1
ATOM 716 O O . TYR A 1 88 ? -23.565 -16.367 13.208 1.00 93.00 88 TYR A O 1
ATOM 724 N N . LEU A 1 89 ? -22.377 -15.916 15.055 1.00 88.12 89 LEU A N 1
ATOM 725 C CA . LEU A 1 89 ? -21.086 -15.888 14.359 1.00 88.12 89 LEU A CA 1
ATOM 726 C C . LEU A 1 89 ? -20.671 -17.252 13.804 1.00 88.12 89 LEU A C 1
ATOM 728 O O . LEU A 1 89 ? -19.955 -17.298 12.811 1.00 88.12 89 LEU A O 1
ATOM 732 N N . THR A 1 90 ? -21.083 -18.344 14.451 1.00 82.50 90 THR A N 1
ATOM 733 C CA . THR A 1 90 ? -20.753 -19.712 14.018 1.00 82.50 90 THR A CA 1
ATOM 734 C C . THR A 1 90 ? -21.798 -20.316 13.083 1.00 82.50 90 THR A C 1
ATOM 736 O O . THR A 1 90 ? -21.532 -21.334 12.458 1.00 82.50 90 THR A O 1
ATOM 739 N N . ALA A 1 91 ? -23.003 -19.743 13.023 1.00 75.19 91 ALA A N 1
ATOM 740 C CA . ALA A 1 91 ? -24.076 -20.215 12.147 1.00 75.19 91 ALA A CA 1
ATOM 741 C C . ALA A 1 91 ? -23.996 -19.629 10.722 1.00 75.19 91 ALA A C 1
ATOM 743 O O . ALA A 1 91 ? -24.556 -20.215 9.800 1.00 75.19 91 ALA A O 1
ATOM 744 N N . GLU A 1 92 ? -23.317 -18.491 10.543 1.00 58.59 92 GLU A N 1
ATOM 745 C CA . GLU A 1 92 ? -23.100 -17.827 9.243 1.00 58.59 92 GLU A CA 1
ATOM 746 C C . GLU A 1 92 ? -21.727 -18.121 8.601 1.00 58.59 92 GLU A C 1
ATOM 748 O O . GLU A 1 92 ? -21.454 -17.638 7.500 1.00 58.59 92 GLU A O 1
ATOM 753 N N . SER A 1 93 ? -20.866 -18.898 9.269 1.00 50.69 93 SER A N 1
ATOM 754 C CA . SER A 1 93 ? -19.526 -19.301 8.802 1.00 50.69 93 SER A CA 1
ATOM 755 C C . SER A 1 93 ? -19.513 -20.692 8.182 1.00 50.69 93 SER A C 1
ATOM 757 O O . SER A 1 93 ? -18.877 -20.858 7.119 1.00 50.69 93 SER A O 1
#